Protein AF-A0A662V9A7-F1 (afdb_monomer)

Foldseek 3Di:
DDPVVLVVVLVVLVVVLVVQVVCVVVVNRPDPVVNVVSVVVNVVSVVVVVCVVVCVVVVVVVVPD

Sequence (65 aa):
MNREERLKLLATLRLELARLREQARVGTLANTARIRIVRKNIARILTVMREEELGIRRGRSESKR

Structure (mmCIF, N/CA/C/O backbone):
data_AF-A0A662V9A7-F1
#
_entry.id   AF-A0A662V9A7-F1
#
loop_
_atom_site.group_PDB
_atom_site.id
_atom_site.type_symbol
_atom_site.label_atom_id
_atom_site.label_alt_id
_atom_site.label_comp_id
_atom_site.label_asym_id
_atom_site.label_entity_id
_atom_site.label_seq_id
_atom_site.pdbx_PDB_ins_code
_atom_site.Cartn_x
_atom_site.Cartn_y
_atom_site.Cartn_z
_atom_site.occupancy
_atom_site.B_iso_or_equiv
_atom_site.auth_seq_id
_atom_site.auth_comp_id
_atom_site.auth_asym_id
_atom_site.auth_atom_id
_atom_site.pdbx_PDB_model_num
ATOM 1 N N . MET A 1 1 ? -2.313 -8.456 13.617 1.00 66.62 1 MET A N 1
ATOM 2 C CA . MET A 1 1 ? -1.577 -7.287 13.107 1.00 66.62 1 MET A CA 1
ATOM 3 C C . MET A 1 1 ? -2.028 -6.075 13.895 1.00 66.62 1 MET A C 1
ATOM 5 O O . MET A 1 1 ? -3.210 -5.750 13.838 1.00 66.62 1 MET A O 1
ATOM 9 N N . ASN A 1 2 ? -1.142 -5.474 14.677 1.00 89.69 2 ASN A N 1
ATOM 10 C CA . ASN A 1 2 ? -1.461 -4.282 15.460 1.00 89.69 2 ASN A CA 1
ATOM 11 C C . ASN A 1 2 ? -1.617 -3.058 14.529 1.00 89.69 2 ASN A C 1
ATOM 13 O O . ASN A 1 2 ? -1.121 -3.052 13.398 1.00 89.69 2 ASN A O 1
ATOM 17 N N . ARG A 1 3 ? -2.308 -2.004 14.980 1.00 89.38 3 ARG A N 1
ATOM 18 C CA . ARG A 1 3 ? -2.502 -0.750 14.229 1.00 89.38 3 ARG A CA 1
ATOM 19 C C . ARG A 1 3 ? -1.175 -0.162 13.748 1.00 89.38 3 ARG A C 1
ATOM 21 O O . ARG A 1 3 ? -1.077 0.265 12.602 1.00 89.38 3 ARG A O 1
ATOM 28 N N . GLU A 1 4 ? -0.149 -0.195 14.591 1.00 92.06 4 GLU A N 1
ATOM 29 C CA . GLU A 1 4 ? 1.180 0.319 14.255 1.00 92.06 4 GLU A CA 1
ATOM 30 C C . GLU A 1 4 ? 1.843 -0.464 13.112 1.00 92.06 4 GLU A C 1
ATOM 32 O O . GLU A 1 4 ? 2.378 0.124 12.174 1.00 92.06 4 GLU A O 1
ATOM 37 N N . GLU A 1 5 ? 1.741 -1.793 13.126 1.00 93.19 5 GLU A N 1
ATOM 38 C CA . GLU A 1 5 ? 2.256 -2.633 12.042 1.00 93.19 5 GLU A CA 1
ATOM 39 C C . GLU A 1 5 ? 1.543 -2.315 10.723 1.00 93.19 5 GLU A C 1
ATOM 41 O O . GLU A 1 5 ? 2.174 -2.281 9.666 1.00 93.19 5 GLU A O 1
ATOM 46 N N . ARG A 1 6 ? 0.225 -2.057 10.762 1.00 93.19 6 ARG A N 1
ATOM 47 C CA . ARG A 1 6 ? -0.552 -1.674 9.570 1.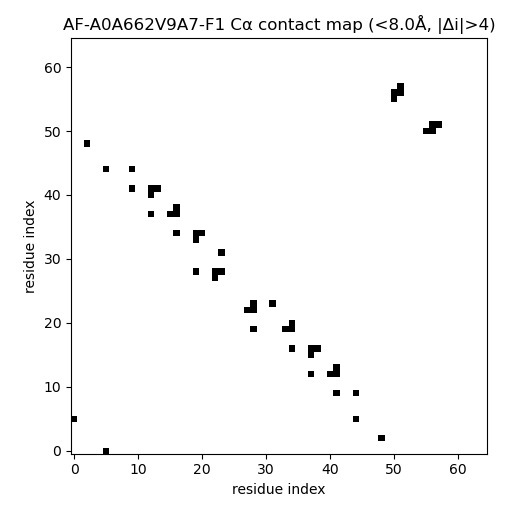00 93.19 6 ARG A CA 1
ATOM 48 C C . ARG A 1 6 ? -0.091 -0.347 8.998 1.00 93.19 6 ARG A C 1
ATOM 50 O O . ARG A 1 6 ? 0.015 -0.231 7.781 1.00 93.19 6 ARG A O 1
ATOM 57 N N . LEU A 1 7 ? 0.213 0.625 9.856 1.00 94.81 7 LEU A N 1
ATOM 58 C CA . LEU A 1 7 ? 0.765 1.914 9.441 1.00 94.81 7 LEU A CA 1
ATOM 59 C C . LEU A 1 7 ? 2.146 1.751 8.798 1.00 94.81 7 LEU A C 1
ATOM 61 O O . LEU A 1 7 ? 2.380 2.310 7.726 1.00 94.81 7 LEU A O 1
ATOM 65 N N . LYS A 1 8 ? 3.022 0.931 9.395 1.00 96.69 8 LYS A N 1
ATOM 66 C CA . LYS A 1 8 ? 4.337 0.603 8.821 1.00 96.69 8 LYS A CA 1
ATOM 67 C C . LYS A 1 8 ? 4.189 -0.048 7.444 1.00 96.69 8 LYS A C 1
ATOM 69 O O . LYS A 1 8 ? 4.758 0.441 6.472 1.00 96.69 8 LYS A O 1
ATOM 74 N N . LEU A 1 9 ? 3.348 -1.077 7.327 1.00 95.69 9 LEU A N 1
ATOM 75 C CA . LEU A 1 9 ? 3.095 -1.759 6.054 1.00 95.69 9 LEU A CA 1
ATOM 76 C C . LEU A 1 9 ? 2.483 -0.823 5.000 1.00 95.69 9 LEU A C 1
ATOM 78 O O . LEU A 1 9 ? 2.869 -0.865 3.833 1.00 95.69 9 LEU A O 1
ATOM 82 N N . LEU A 1 10 ? 1.545 0.040 5.397 1.00 96.81 10 LEU A N 1
ATOM 83 C CA . LEU A 1 10 ? 0.936 1.035 4.516 1.00 96.81 10 LEU A CA 1
ATOM 84 C C . LEU A 1 10 ? 1.984 2.008 3.963 1.00 96.81 10 LEU A C 1
ATOM 86 O O . LEU A 1 10 ? 1.954 2.318 2.771 1.00 96.81 10 LEU A O 1
ATOM 90 N N . ALA A 1 11 ? 2.913 2.473 4.803 1.00 97.69 11 ALA A N 1
ATOM 91 C CA . ALA A 1 11 ? 4.013 3.332 4.378 1.00 97.69 11 ALA A CA 1
ATOM 92 C C . ALA A 1 11 ? 4.926 2.613 3.371 1.00 97.69 11 ALA A C 1
ATOM 94 O O . ALA A 1 11 ? 5.208 3.162 2.304 1.00 97.69 11 ALA A O 1
ATOM 95 N N . THR A 1 12 ? 5.300 1.360 3.647 1.00 98.06 12 THR A N 1
ATOM 96 C CA . THR A 1 12 ? 6.103 0.537 2.730 1.00 98.06 12 THR A CA 1
ATOM 97 C C . THR A 1 12 ? 5.418 0.355 1.376 1.00 98.06 12 THR A C 1
ATOM 99 O O . THR A 1 12 ? 6.036 0.586 0.339 1.00 98.06 12 THR A O 1
ATOM 102 N N . LEU A 1 13 ? 4.126 0.011 1.360 1.00 98.00 13 LEU A N 1
ATOM 103 C CA . LEU A 1 13 ? 3.371 -0.182 0.119 1.00 98.00 13 LEU A CA 1
ATOM 104 C C . LEU A 1 13 ? 3.192 1.122 -0.669 1.00 98.00 13 LEU A C 1
ATOM 106 O O . LEU A 1 13 ? 3.201 1.105 -1.899 1.00 98.00 13 LEU A O 1
ATOM 110 N N . ARG A 1 14 ? 3.039 2.266 0.010 1.00 98.06 14 ARG A N 1
ATOM 111 C CA . ARG A 1 14 ? 2.991 3.582 -0.649 1.00 98.06 14 ARG A CA 1
ATOM 112 C C . ARG A 1 14 ? 4.325 3.934 -1.302 1.00 98.06 14 ARG A C 1
ATOM 114 O O . ARG A 1 14 ? 4.323 4.410 -2.436 1.00 98.06 14 ARG A O 1
ATOM 121 N N . LEU A 1 15 ? 5.440 3.661 -0.626 1.00 98.31 15 LEU A N 1
ATOM 122 C CA . LEU A 1 15 ? 6.775 3.858 -1.188 1.00 98.31 15 LEU A CA 1
ATOM 123 C C . LEU A 1 15 ? 7.016 2.934 -2.390 1.00 98.31 15 LEU A C 1
ATOM 125 O O . LEU A 1 15 ? 7.523 3.377 -3.419 1.00 98.31 15 LEU A O 1
ATOM 129 N N . GLU A 1 16 ? 6.602 1.669 -2.293 1.00 97.56 16 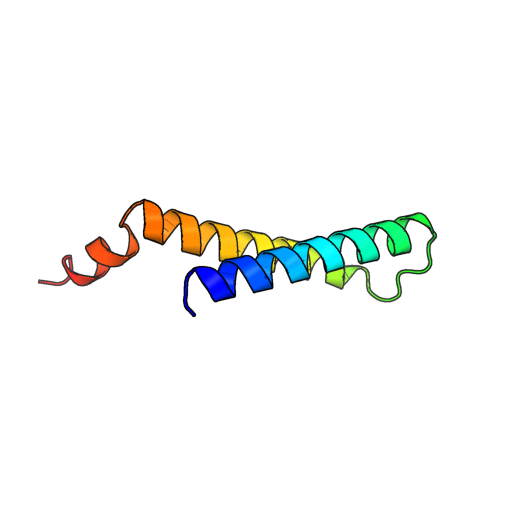GLU A N 1
ATOM 130 C CA . GLU A 1 16 ? 6.657 0.725 -3.412 1.00 97.56 16 GLU A CA 1
ATOM 131 C C . GLU A 1 16 ? 5.827 1.227 -4.602 1.00 97.56 16 GLU A C 1
ATOM 133 O O . GLU A 1 16 ? 6.315 1.245 -5.729 1.00 97.56 16 GLU A O 1
ATOM 138 N N . LEU A 1 17 ? 4.602 1.707 -4.364 1.00 97.69 17 LEU A N 1
ATOM 139 C CA . LEU A 1 17 ? 3.755 2.266 -5.417 1.00 97.69 17 LEU A CA 1
ATOM 140 C C . LEU A 1 17 ? 4.401 3.478 -6.102 1.00 97.69 17 LEU A C 1
ATOM 142 O O . LEU A 1 17 ? 4.285 3.607 -7.319 1.00 97.69 17 LEU A O 1
ATOM 146 N N . ALA A 1 18 ? 5.067 4.354 -5.344 1.00 97.75 18 ALA A N 1
ATOM 147 C CA . ALA A 1 18 ? 5.788 5.497 -5.900 1.00 97.75 18 ALA A CA 1
ATOM 148 C C . ALA A 1 18 ? 6.936 5.040 -6.812 1.00 97.75 18 ALA A C 1
ATOM 150 O O . ALA A 1 18 ? 7.014 5.470 -7.959 1.00 97.75 18 ALA A O 1
ATOM 151 N N . ARG A 1 19 ? 7.755 4.084 -6.356 1.00 97.25 19 ARG A N 1
ATOM 152 C CA . ARG A 1 19 ? 8.840 3.504 -7.166 1.00 97.25 19 ARG A CA 1
ATOM 153 C C . ARG A 1 19 ? 8.322 2.839 -8.440 1.00 97.25 19 ARG A C 1
ATOM 155 O O . ARG A 1 19 ? 8.860 3.089 -9.512 1.00 97.25 19 ARG A O 1
ATOM 162 N N . LEU A 1 20 ? 7.256 2.042 -8.343 1.00 97.25 20 LEU A N 1
ATOM 163 C CA . LEU A 1 20 ? 6.656 1.377 -9.503 1.00 97.25 20 LEU A CA 1
ATOM 164 C C . LEU A 1 20 ? 6.087 2.381 -10.515 1.00 97.25 20 LEU A C 1
ATOM 166 O O . LEU A 1 20 ? 6.132 2.129 -11.715 1.00 97.25 20 LEU A O 1
ATOM 170 N N . ARG A 1 21 ? 5.553 3.518 -10.050 1.00 96.19 21 ARG A N 1
ATOM 171 C CA . ARG A 1 21 ? 5.084 4.600 -10.927 1.00 96.19 21 ARG A CA 1
ATOM 172 C C . ARG A 1 21 ? 6.233 5.298 -11.639 1.00 96.19 21 ARG A C 1
ATOM 174 O O . ARG A 1 21 ? 6.116 5.530 -12.837 1.00 96.19 21 ARG A O 1
ATOM 181 N N . GLU A 1 22 ? 7.337 5.564 -10.946 1.00 97.31 22 GLU A N 1
ATOM 182 C CA . GLU A 1 22 ? 8.532 6.109 -11.597 1.00 97.31 22 GLU A CA 1
ATOM 183 C C . GLU A 1 22 ? 9.105 5.134 -12.630 1.00 97.31 22 GLU A C 1
ATOM 185 O O . GLU A 1 22 ? 9.377 5.529 -13.760 1.00 97.31 22 GLU A O 1
ATOM 190 N N . GLN A 1 23 ? 9.186 3.840 -12.307 1.00 96.69 23 GLN A N 1
ATOM 191 C CA . GLN A 1 23 ? 9.596 2.808 -13.266 1.00 96.69 23 GLN A CA 1
ATOM 192 C C . GLN A 1 23 ? 8.653 2.726 -14.472 1.00 96.69 23 GLN A C 1
ATOM 194 O O . GLN A 1 23 ? 9.113 2.589 -15.603 1.00 96.69 23 GLN A O 1
ATOM 199 N N . ALA A 1 24 ? 7.338 2.834 -14.257 1.00 96.31 24 ALA A N 1
ATOM 200 C CA . ALA A 1 24 ? 6.365 2.864 -15.348 1.00 96.31 24 ALA A CA 1
ATOM 201 C C . ALA A 1 24 ? 6.559 4.093 -16.245 1.00 96.31 24 ALA A C 1
ATOM 203 O O . ALA A 1 24 ? 6.490 3.972 -17.463 1.00 96.31 24 ALA A O 1
ATOM 204 N N . ARG A 1 25 ? 6.832 5.260 -15.647 1.00 95.94 25 ARG A N 1
ATOM 205 C CA . ARG A 1 25 ? 7.058 6.521 -16.364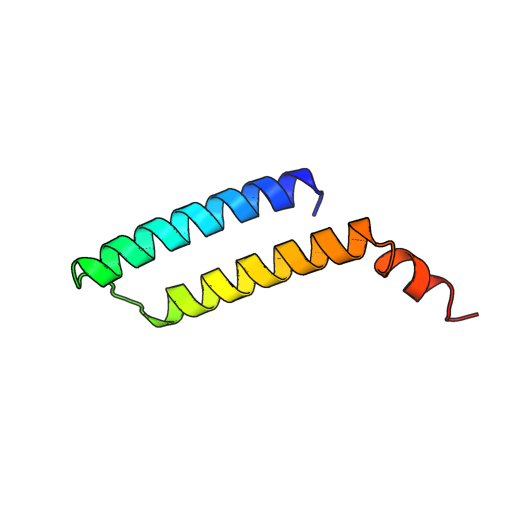 1.00 95.94 25 ARG A CA 1
ATOM 206 C C . ARG A 1 25 ? 8.315 6.474 -17.234 1.00 95.94 25 ARG A C 1
ATOM 208 O O . ARG A 1 25 ? 8.296 6.999 -18.339 1.00 95.94 25 ARG A O 1
ATOM 215 N N . VAL A 1 26 ? 9.387 5.852 -16.742 1.00 95.88 26 VAL A N 1
ATOM 216 C CA . VAL A 1 26 ? 10.657 5.683 -17.476 1.00 95.88 26 VAL A CA 1
ATOM 217 C C . VAL A 1 26 ? 10.607 4.489 -18.447 1.00 95.88 26 VAL A C 1
ATOM 219 O O . VAL A 1 26 ? 11.483 4.342 -19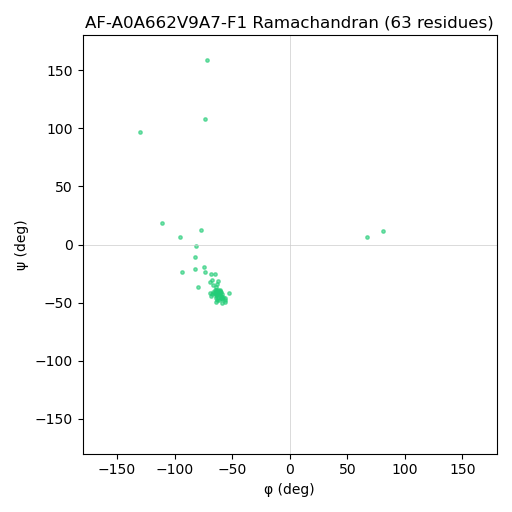.290 1.00 95.88 26 VAL A O 1
ATOM 222 N N . GLY A 1 27 ? 9.579 3.637 -18.364 1.00 93.12 27 GLY A N 1
ATOM 223 C CA . GLY A 1 27 ? 9.418 2.462 -19.230 1.00 93.12 27 GLY A CA 1
ATOM 224 C C . GLY A 1 27 ? 10.243 1.242 -18.806 1.00 93.12 27 GLY A C 1
ATOM 225 O O . GLY A 1 27 ? 10.338 0.275 -19.550 1.00 93.12 27 GLY A O 1
ATOM 226 N N . THR A 1 28 ? 10.820 1.250 -17.602 1.00 93.94 28 THR A N 1
ATOM 227 C CA . THR A 1 28 ? 11.667 0.166 -17.067 1.00 93.94 28 THR A CA 1
ATOM 228 C C . THR A 1 28 ? 10.900 -0.823 -16.188 1.00 93.94 28 THR A C 1
ATOM 230 O O . THR A 1 28 ? 11.486 -1.700 -15.551 1.00 93.94 28 THR A O 1
ATOM 233 N N . LEU A 1 29 ? 9.573 -0.692 -16.112 1.00 94.81 29 LEU A N 1
ATOM 234 C CA . LEU A 1 29 ? 8.749 -1.542 -15.263 1.00 94.81 29 LEU A CA 1
ATOM 235 C C . LEU A 1 29 ? 8.602 -2.957 -15.842 1.00 94.81 29 LEU A C 1
ATOM 237 O O . LEU A 1 29 ? 7.823 -3.182 -16.763 1.00 94.81 29 LEU A O 1
ATOM 241 N N . ALA A 1 30 ? 9.260 -3.930 -15.211 1.00 91.38 30 ALA A N 1
ATOM 242 C CA . ALA A 1 30 ? 9.188 -5.337 -15.613 1.00 91.38 30 ALA A CA 1
ATOM 243 C C . ALA A 1 30 ? 7.818 -5.998 -15.347 1.00 91.38 30 ALA A C 1
ATOM 245 O O . ALA A 1 30 ? 7.403 -6.887 -16.084 1.00 91.38 30 ALA A O 1
ATOM 246 N N . ASN A 1 31 ? 7.101 -5.590 -14.291 1.00 93.62 31 ASN A N 1
ATOM 247 C CA . ASN A 1 31 ? 5.818 -6.194 -13.913 1.00 93.62 31 ASN A CA 1
ATOM 248 C C . ASN A 1 31 ? 4.728 -5.137 -13.694 1.00 93.62 31 ASN A C 1
ATOM 250 O O . ASN A 1 31 ? 4.569 -4.581 -12.604 1.00 93.62 31 ASN A O 1
ATOM 254 N N . THR A 1 32 ? 3.916 -4.912 -14.725 1.00 92.50 32 THR A N 1
ATOM 255 C CA . THR A 1 32 ? 2.798 -3.954 -14.711 1.00 92.50 32 THR A CA 1
ATOM 256 C C . THR A 1 32 ? 1.660 -4.374 -13.775 1.00 92.50 32 THR A C 1
ATOM 258 O O . THR A 1 32 ? 1.016 -3.525 -13.148 1.00 92.50 32 THR A O 1
ATOM 261 N N . ALA A 1 33 ? 1.441 -5.681 -13.584 1.00 96.19 33 ALA A N 1
ATOM 262 C CA . ALA A 1 33 ? 0.418 -6.196 -12.676 1.00 96.19 33 ALA A CA 1
ATOM 263 C C . ALA A 1 33 ? 0.710 -5.845 -11.207 1.00 96.19 33 ALA A C 1
ATOM 265 O O . ALA A 1 33 ? -0.227 -5.716 -10.406 1.00 96.19 33 ALA A O 1
ATOM 266 N N . ARG A 1 34 ? 1.985 -5.626 -10.852 1.00 96.44 34 ARG A N 1
ATOM 267 C CA . ARG A 1 34 ? 2.402 -5.276 -9.491 1.00 96.44 34 ARG A CA 1
ATOM 268 C C . ARG A 1 34 ? 1.753 -3.985 -8.995 1.00 96.44 34 ARG A C 1
ATOM 270 O O . ARG A 1 34 ? 1.261 -3.965 -7.870 1.00 96.44 34 ARG A O 1
ATOM 277 N N . ILE A 1 35 ? 1.633 -2.956 -9.841 1.00 96.69 35 ILE A N 1
ATOM 278 C CA . ILE A 1 35 ? 0.958 -1.691 -9.489 1.00 96.69 35 ILE A CA 1
ATOM 279 C C . ILE A 1 35 ? -0.477 -1.954 -9.018 1.00 96.69 35 ILE A C 1
ATOM 281 O O . ILE A 1 35 ? -0.9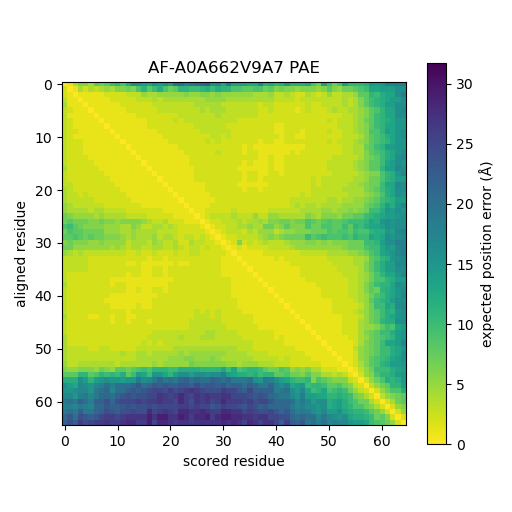15 -1.436 -7.986 1.00 96.69 35 ILE A O 1
ATOM 285 N N . ARG A 1 36 ? -1.219 -2.789 -9.754 1.00 97.38 36 ARG A N 1
ATOM 286 C CA . ARG A 1 36 ? -2.606 -3.142 -9.419 1.00 97.38 36 ARG A CA 1
ATOM 287 C C . ARG A 1 36 ? -2.688 -3.888 -8.087 1.00 97.38 36 ARG A C 1
ATOM 289 O O . ARG A 1 36 ? -3.588 -3.610 -7.294 1.00 97.38 36 ARG A O 1
ATOM 296 N N . ILE A 1 37 ? -1.765 -4.816 -7.837 1.00 97.62 37 ILE A N 1
ATOM 297 C CA . ILE A 1 37 ? -1.703 -5.592 -6.589 1.00 97.62 37 ILE A CA 1
ATOM 298 C C . ILE A 1 37 ? -1.417 -4.671 -5.399 1.00 97.62 37 ILE A C 1
ATOM 300 O O . ILE A 1 37 ? -2.163 -4.696 -4.420 1.00 97.62 37 ILE A O 1
ATOM 304 N N . VAL A 1 38 ? -0.401 -3.809 -5.504 1.00 97.75 38 VAL A N 1
ATOM 305 C CA . VAL A 1 38 ? -0.018 -2.871 -4.438 1.00 97.75 38 VAL A CA 1
ATOM 306 C C . VAL A 1 38 ? -1.174 -1.924 -4.103 1.00 97.75 38 VAL A C 1
ATOM 308 O O . VAL A 1 38 ? -1.517 -1.770 -2.931 1.00 97.75 38 VAL A O 1
ATOM 311 N N . ARG A 1 39 ? -1.868 -1.374 -5.111 1.00 98.00 39 ARG A N 1
ATOM 312 C CA . ARG A 1 39 ? -3.073 -0.546 -4.901 1.00 98.00 39 ARG A CA 1
ATOM 313 C C . ARG A 1 39 ? -4.176 -1.292 -4.144 1.00 98.00 39 ARG A C 1
ATOM 315 O O . ARG A 1 39 ? -4.758 -0.731 -3.218 1.00 98.00 39 ARG A O 1
ATOM 322 N N . LYS A 1 40 ? -4.458 -2.549 -4.512 1.00 98.19 40 LYS A N 1
ATOM 323 C CA . LYS A 1 40 ? -5.459 -3.378 -3.815 1.00 98.19 40 LYS A CA 1
ATOM 324 C C . LYS A 1 40 ? -5.056 -3.662 -2.367 1.00 98.19 40 LYS A C 1
ATOM 326 O O . LYS A 1 40 ? -5.911 -3.634 -1.487 1.00 98.19 40 LYS A O 1
ATOM 331 N N . ASN A 1 41 ? -3.775 -3.910 -2.108 1.00 97.75 41 ASN A N 1
ATOM 332 C CA . ASN A 1 41 ? -3.281 -4.164 -0.754 1.00 97.75 41 ASN A CA 1
ATOM 333 C C . ASN A 1 41 ? -3.383 -2.917 0.133 1.00 97.75 41 ASN A C 1
ATOM 335 O O . ASN A 1 41 ? -3.866 -3.020 1.258 1.00 97.75 41 ASN A O 1
ATOM 339 N N . ILE A 1 42 ? -3.035 -1.738 -0.395 1.00 97.94 42 ILE A N 1
ATOM 340 C CA . ILE A 1 42 ? -3.248 -0.451 0.286 1.00 97.94 42 ILE A CA 1
ATOM 341 C C . ILE A 1 42 ? -4.727 -0.273 0.647 1.00 97.94 42 ILE A C 1
ATOM 343 O O . ILE A 1 42 ? -5.043 0.017 1.799 1.00 97.94 42 ILE A O 1
ATOM 347 N N . ALA A 1 43 ? -5.633 -0.491 -0.313 1.00 97.88 43 ALA A N 1
ATOM 348 C CA . ALA A 1 43 ? -7.069 -0.354 -0.082 1.00 97.88 43 ALA A CA 1
ATOM 349 C C . ALA A 1 43 ? -7.563 -1.291 1.031 1.00 97.88 43 ALA A C 1
ATOM 351 O O . ALA A 1 43 ? -8.243 -0.837 1.942 1.00 97.88 43 ALA A O 1
ATOM 352 N N . ARG A 1 44 ? -7.152 -2.567 1.022 1.00 96.38 44 ARG A N 1
ATOM 353 C CA . ARG A 1 44 ? -7.520 -3.539 2.067 1.00 96.38 44 ARG A CA 1
ATOM 354 C C . ARG A 1 44 ? -7.079 -3.107 3.463 1.00 96.38 44 ARG A C 1
ATOM 356 O O . ARG A 1 44 ? -7.851 -3.252 4.406 1.00 96.38 44 ARG A O 1
ATOM 363 N N . ILE A 1 45 ? -5.860 -2.582 3.602 1.00 95.62 45 ILE A N 1
ATOM 364 C CA . ILE A 1 45 ? -5.354 -2.102 4.896 1.00 95.62 45 ILE A CA 1
ATOM 365 C C . ILE A 1 45 ? -6.186 -0.915 5.383 1.00 95.62 45 ILE A C 1
ATOM 367 O O . ILE A 1 45 ? -6.609 -0.902 6.537 1.00 95.62 45 ILE A O 1
ATOM 371 N N . LEU A 1 46 ? -6.468 0.046 4.502 1.00 95.31 46 LEU A N 1
ATOM 372 C CA . LEU A 1 46 ? -7.293 1.206 4.839 1.00 95.31 46 LEU A CA 1
ATOM 373 C C . LEU A 1 46 ? -8.722 0.799 5.216 1.00 95.31 46 LEU A C 1
ATOM 375 O O . LEU A 1 46 ? -9.258 1.319 6.189 1.00 95.31 46 LEU A O 1
ATOM 379 N N . THR A 1 47 ? -9.316 -0.170 4.514 1.00 95.38 47 THR A N 1
ATOM 380 C CA . THR A 1 47 ? -10.635 -0.716 4.860 1.00 95.38 47 THR A CA 1
ATOM 381 C C . THR A 1 47 ? -10.627 -1.349 6.245 1.00 95.38 47 THR A C 1
ATOM 383 O O . THR A 1 47 ? -11.485 -1.029 7.055 1.00 95.38 47 THR A O 1
ATOM 386 N N . VAL A 1 48 ? -9.637 -2.193 6.553 1.00 91.94 48 VAL A N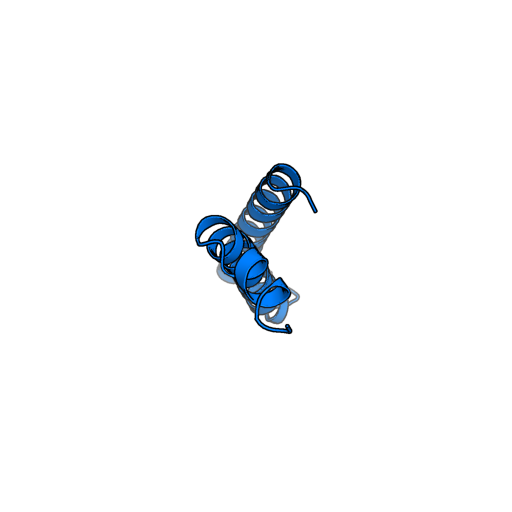 1
ATOM 387 C CA . VAL A 1 48 ? -9.485 -2.803 7.885 1.00 91.94 48 VAL A CA 1
ATOM 388 C C . VAL A 1 48 ? -9.402 -1.734 8.974 1.00 91.94 48 VAL A C 1
ATOM 390 O O . VAL A 1 48 ? -10.102 -1.836 9.976 1.00 91.94 48 VAL A O 1
ATOM 393 N N . MET A 1 49 ? -8.565 -0.714 8.776 1.00 91.12 49 MET A N 1
ATOM 394 C CA . MET A 1 49 ? -8.413 0.375 9.742 1.00 91.12 49 MET A CA 1
ATOM 395 C C . MET A 1 49 ? -9.724 1.144 9.929 1.00 91.12 49 MET A C 1
ATOM 397 O O . MET A 1 49 ? -10.114 1.413 11.059 1.00 91.12 49 MET A O 1
ATOM 401 N N . ARG A 1 50 ? -10.444 1.426 8.837 1.00 92.88 50 ARG A N 1
ATOM 402 C CA . ARG A 1 50 ? -11.735 2.118 8.882 1.00 92.88 50 ARG A CA 1
ATOM 403 C C . ARG A 1 50 ? -12.824 1.290 9.564 1.00 92.88 50 ARG A C 1
ATOM 405 O O . ARG A 1 50 ? -13.611 1.834 10.326 1.00 92.88 50 ARG A O 1
ATOM 412 N N . GLU A 1 51 ? -12.887 -0.013 9.305 1.00 91.31 51 GLU A N 1
ATOM 413 C CA . GLU A 1 51 ? -13.830 -0.923 9.969 1.00 91.31 51 GLU A CA 1
ATOM 414 C C . GLU A 1 51 ? -13.570 -1.025 11.478 1.00 91.31 51 GLU A C 1
ATOM 416 O O . GLU A 1 51 ? -14.519 -1.152 12.252 1.00 91.31 51 GLU A O 1
ATOM 421 N N . GLU A 1 52 ? -12.299 -0.987 11.892 1.00 88.31 52 GLU A N 1
ATOM 422 C CA . GLU A 1 52 ? -11.904 -0.946 13.304 1.00 88.31 52 GLU A CA 1
ATOM 423 C C . GLU A 1 52 ? -12.295 0.388 13.955 1.00 88.31 52 GLU A C 1
ATOM 425 O O . GLU A 1 52 ? -12.877 0.375 15.037 1.00 88.31 52 GLU A O 1
ATOM 430 N N . GLU A 1 53 ? -12.060 1.519 13.281 1.00 87.81 53 GLU A N 1
ATOM 431 C CA . GLU A 1 53 ? -12.484 2.855 13.737 1.00 87.81 53 GLU A CA 1
ATOM 432 C C . GLU A 1 53 ? -14.007 2.974 13.880 1.00 87.81 53 GLU A C 1
ATOM 434 O O . GLU A 1 53 ? -14.492 3.572 14.835 1.00 87.81 53 GLU A O 1
ATOM 439 N N . LEU A 1 54 ? -14.768 2.382 12.956 1.00 89.50 54 LEU A N 1
ATOM 440 C CA . LEU A 1 54 ? -16.234 2.384 12.981 1.00 89.50 54 LEU A CA 1
ATOM 441 C C . LEU A 1 54 ? -16.834 1.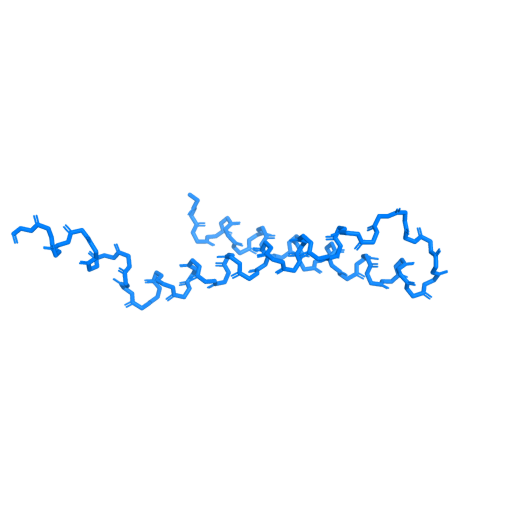319 13.917 1.00 89.50 54 LEU A C 1
ATOM 443 O O . LEU A 1 54 ? -18.053 1.196 13.990 1.00 89.50 54 LEU A O 1
ATOM 447 N N . GLY A 1 55 ? -16.017 0.494 14.582 1.00 85.81 55 GLY A N 1
ATOM 448 C CA . GLY A 1 55 ? -16.499 -0.570 15.473 1.00 85.81 55 GLY A CA 1
ATOM 449 C C . GLY A 1 55 ? -17.242 -1.721 14.773 1.00 85.81 55 GLY A C 1
ATOM 450 O O . GLY A 1 55 ? -17.738 -2.631 15.438 1.00 85.81 55 GLY A O 1
ATOM 451 N N . ILE A 1 56 ? -17.276 -1.753 13.436 1.00 80.69 56 ILE A N 1
ATOM 452 C CA . ILE A 1 56 ? -18.040 -2.728 12.632 1.00 80.69 56 ILE A CA 1
ATOM 453 C C . ILE A 1 56 ? -17.558 -4.165 12.879 1.00 80.69 56 ILE A C 1
ATOM 455 O O . ILE A 1 56 ? -18.339 -5.118 12.836 1.00 80.69 56 ILE A O 1
ATOM 459 N N . ARG A 1 57 ? -16.266 -4.345 13.176 1.00 66.31 57 ARG A N 1
ATOM 460 C CA . ARG A 1 57 ? -15.714 -5.662 13.529 1.00 66.31 57 ARG A CA 1
ATOM 461 C C . ARG A 1 57 ? -16.095 -6.146 14.925 1.00 66.31 57 ARG A C 1
ATOM 463 O O . ARG A 1 57 ? -16.098 -7.355 15.122 1.00 66.31 57 ARG A O 1
ATOM 470 N N . ARG A 1 58 ? -16.443 -5.250 15.857 1.00 59.50 58 ARG A N 1
ATOM 471 C CA . ARG A 1 58 ? -16.954 -5.629 17.188 1.00 59.50 58 ARG A CA 1
ATOM 472 C C . ARG A 1 58 ? -18.440 -6.002 17.146 1.00 59.50 58 ARG A C 1
ATOM 474 O O . ARG A 1 58 ? -18.827 -6.977 17.774 1.00 59.50 58 ARG A O 1
ATOM 481 N N . GLY A 1 59 ? -19.251 -5.323 16.332 1.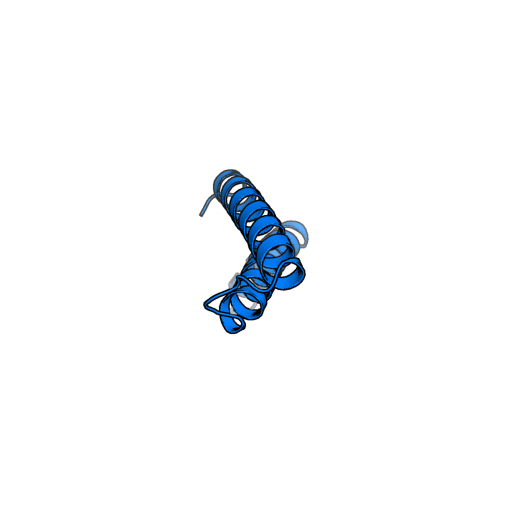00 52.78 59 GLY A N 1
ATOM 482 C CA . GLY A 1 59 ? -20.691 -5.621 16.230 1.00 52.78 59 GLY A CA 1
ATOM 483 C C . GLY A 1 59 ? -21.023 -6.975 15.581 1.00 52.78 59 GLY A C 1
ATOM 484 O O . GLY A 1 59 ? -22.051 -7.581 15.874 1.00 52.78 59 GLY A O 1
ATOM 485 N N . ARG A 1 60 ? -20.136 -7.513 14.730 1.00 52.84 60 ARG A N 1
ATOM 486 C CA . ARG A 1 60 ? -20.382 -8.794 14.038 1.00 52.84 60 ARG A CA 1
ATOM 487 C C . ARG A 1 60 ? -20.243 -10.029 14.944 1.00 52.84 60 ARG A C 1
ATOM 489 O O . ARG A 1 60 ? -20.769 -11.080 14.591 1.00 52.84 60 ARG A O 1
ATOM 496 N N . SER A 1 61 ? -19.557 -9.918 16.087 1.00 47.81 61 SER A N 1
ATOM 497 C CA . SER A 1 61 ? -19.477 -10.986 17.098 1.00 47.81 61 SER A CA 1
ATOM 498 C C . SER A 1 61 ? -20.682 -11.033 18.042 1.00 47.81 61 SER A C 1
ATOM 500 O O . SER A 1 61 ? -20.936 -12.083 18.620 1.00 47.81 61 SER A O 1
ATOM 502 N N . GLU A 1 62 ? -21.440 -9.941 18.175 1.00 50.69 62 GLU A N 1
ATOM 503 C CA . GLU A 1 62 ? -22.595 -9.860 19.088 1.00 50.69 62 GLU A CA 1
ATOM 504 C C . GLU A 1 62 ? -23.928 -10.196 18.403 1.00 50.69 62 GLU A C 1
ATOM 506 O O . GLU A 1 62 ? -24.837 -10.698 19.050 1.00 50.69 62 GLU A O 1
ATOM 511 N N . SER A 1 63 ? -24.026 -10.039 17.079 1.00 50.12 63 SER A N 1
ATOM 512 C CA . SER A 1 63 ? -25.247 -10.335 16.306 1.00 50.12 63 SER A CA 1
ATOM 513 C C . SER A 1 63 ? -25.509 -11.837 16.050 1.00 50.12 63 SER A C 1
ATOM 515 O O . SER A 1 63 ? -26.332 -12.177 15.203 1.00 50.12 63 SER A O 1
ATOM 517 N N . LYS A 1 64 ? -24.791 -12.743 16.728 1.00 51.84 64 LYS A N 1
ATOM 518 C CA . LYS A 1 64 ? -24.952 -14.210 16.625 1.00 51.84 64 LYS A CA 1
ATOM 519 C C . LYS A 1 64 ? -25.532 -14.858 17.897 1.00 51.84 64 LYS A C 1
ATOM 521 O O . LYS A 1 64 ? -25.362 -16.062 18.077 1.00 51.84 64 LYS A O 1
ATOM 526 N N . ARG A 1 65 ? -26.164 -14.082 18.779 1.00 46.97 65 ARG A N 1
ATOM 527 C CA . ARG A 1 65 ? -26.938 -14.614 19.910 1.00 46.97 65 ARG A CA 1
ATOM 528 C C . ARG A 1 65 ? -28.421 -14.630 19.595 1.00 46.97 65 ARG A C 1
ATOM 530 O O . ARG A 1 65 ? -28.875 -13.658 18.957 1.00 46.97 65 ARG A O 1
#

Secondary structure (DSSP, 8-state):
--HHHHHHHHHHHHHHHHHHHHHHHHT--S-HHHHHHHHHHHHHHHHHHHHHHTTHHHHHHHTT-

pLDDT: mean 88.56, std 15.12, range [46.97, 98.31]

Nearest PDB structures (foldseek):
  7kgb-assembly1_Y  TM=9.876E-01  e=1.073E-02  Mycobacterium tuberculosis H37Rv
  8kab-assembly1_Z  TM=9.808E-01  e=1.413E-02  Mycolicibacterium smegmatis MC2 155
  7n2u-assembly1_Lc  TM=9.765E-01  e=1.112E-01  Escherichia coli K-12
  6qul-assembly1_Z  TM=9.780E-01  e=1.112E-01  Escherichia coli
  5kcr-assembly1_12  TM=9.865E-01  e=1.464E-01  Escherichia coli K-12

Mean predicted aligned error: 6.05 Å

Radius of gyration: 16.04 Å; Cα contacts (8 Å, |Δi|>4): 25; chains: 1; bounding box: 39×21×39 Å

Solvent-accessible surface area (backbone atoms only — not comparable to full-atom values): 3813 Å² total; per-residue (Å²): 133,56,73,66,57,50,52,54,51,46,53,53,46,51,53,50,47,51,52,52,49,52,29,51,73,7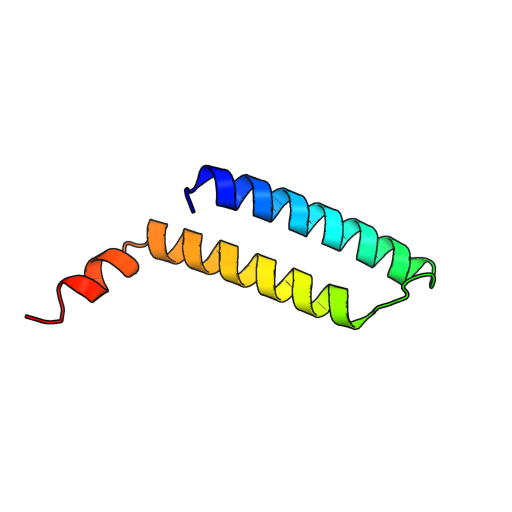5,68,70,51,87,60,73,66,52,57,58,50,45,55,52,51,48,50,51,53,54,48,53,54,50,35,57,74,68,42,54,68,63,54,66,72,61,76,76,115